Protein AF-A0A2W4QTX7-F1 (afdb_monomer_lite)

InterPro domains:
  IPR000792 Transcription regulator LuxR, C-terminal [SM00421] (1-55)
  IPR013249 RNA polymerase sigma factor 70, region 4 type 2 [PF08281] (6-45)
  IPR016032 Signal transduction response regulator, C-terminal effector [SSF46894] (5-54)
  IPR036388 Winged helix-like DNA-binding domain superfamily [G3DSA:1.10.10.10] (5-53)

Organism: NCBI:txid2202197

Foldseek 3Di:
DDEDDPLLVLLVVCVLVVHQLVVSCVVVVHDSVVSVVSVVVVVVCCVVVVYDPPDDPPPPPDDDDDDD

Structure (mmCIF, N/CA/C/O backbone):
data_AF-A0A2W4QTX7-F1
#
_entry.id   AF-A0A2W4QTX7-F1
#
loop_
_atom_site.group_PDB
_atom_site.id
_atom_site.type_symbol
_atom_site.label_atom_id
_atom_site.label_alt_id
_atom_site.label_comp_id
_atom_site.label_asym_id
_atom_site.label_entity_id
_atom_site.label_seq_id
_atom_site.pdbx_PDB_ins_code
_atom_site.Cartn_x
_atom_site.Cartn_y
_atom_site.Cartn_z
_atom_site.occupancy
_atom_site.B_iso_or_equiv
_atom_site.auth_seq_id
_atom_site.auth_comp_id
_atom_site.auth_asym_id
_atom_site.auth_atom_id
_atom_site.pdbx_PDB_model_num
ATOM 1 N N . MET A 1 1 ? 21.592 -4.069 6.669 1.00 55.53 1 MET A N 1
ATOM 2 C CA . MET A 1 1 ? 20.283 -4.142 5.978 1.00 55.53 1 MET A CA 1
ATOM 3 C C . MET A 1 1 ? 19.173 -4.034 7.011 1.00 55.53 1 MET A C 1
ATOM 5 O O . MET A 1 1 ? 19.273 -4.682 8.046 1.00 55.53 1 MET A O 1
ATOM 9 N N . LYS A 1 2 ? 18.165 -3.182 6.792 1.00 65.25 2 LYS A N 1
ATOM 10 C CA . LYS A 1 2 ? 17.019 -3.047 7.713 1.00 65.25 2 LYS A CA 1
ATOM 11 C C . LYS A 1 2 ? 15.806 -3.749 7.110 1.00 65.25 2 LYS A C 1
ATOM 13 O O . LYS A 1 2 ? 15.565 -3.618 5.917 1.00 65.25 2 LYS A O 1
ATOM 18 N N . GLN A 1 3 ? 15.059 -4.482 7.930 1.00 68.25 3 GLN A N 1
ATOM 19 C CA . GLN A 1 3 ? 13.811 -5.098 7.484 1.00 68.25 3 GLN A CA 1
ATOM 20 C C . GLN A 1 3 ? 12.671 -4.065 7.462 1.00 68.25 3 GLN A C 1
ATOM 22 O O . GLN A 1 3 ? 12.661 -3.153 8.298 1.00 68.25 3 GLN A O 1
ATOM 27 N N . PRO A 1 4 ? 11.686 -4.210 6.5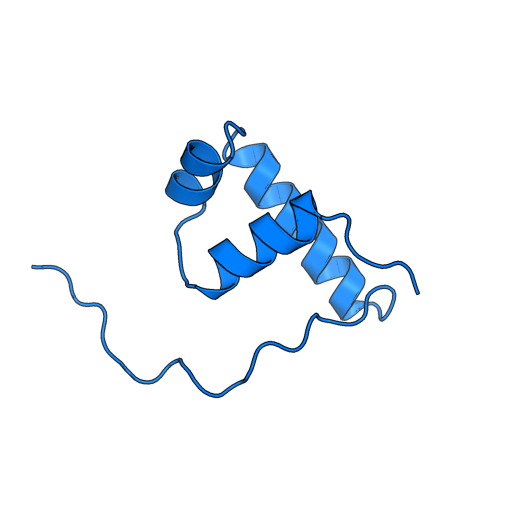57 1.00 71.75 4 PRO A N 1
ATOM 28 C CA . PRO A 1 4 ? 10.458 -3.431 6.621 1.00 71.75 4 PRO A CA 1
ATOM 29 C C . PRO A 1 4 ? 9.711 -3.725 7.916 1.00 71.75 4 PRO A C 1
ATOM 31 O O . PRO A 1 4 ? 9.653 -4.879 8.364 1.00 71.75 4 PRO A O 1
ATOM 34 N N . THR A 1 5 ? 9.093 -2.692 8.487 1.00 81.38 5 THR A N 1
ATOM 35 C CA . THR A 1 5 ? 8.120 -2.879 9.569 1.00 81.38 5 THR A CA 1
ATOM 36 C C . THR A 1 5 ? 6.919 -3.676 9.054 1.00 81.38 5 THR A C 1
ATOM 38 O O . THR A 1 5 ? 6.664 -3.693 7.849 1.00 81.38 5 THR A O 1
ATOM 41 N N . ALA A 1 6 ? 6.159 -4.322 9.945 1.00 81.50 6 ALA A N 1
ATOM 42 C CA . ALA A 1 6 ? 4.977 -5.106 9.560 1.00 81.50 6 ALA A CA 1
ATOM 43 C C . ALA A 1 6 ? 4.026 -4.311 8.643 1.00 81.50 6 ALA A C 1
ATOM 45 O O . ALA A 1 6 ? 3.651 -4.779 7.574 1.00 81.50 6 ALA A O 1
ATOM 46 N N . LYS A 1 7 ? 3.781 -3.038 8.979 1.00 80.75 7 LYS A N 1
ATOM 47 C CA . LYS A 1 7 ? 2.942 -2.128 8.185 1.00 80.75 7 LYS A CA 1
ATOM 48 C C . LYS A 1 7 ? 3.498 -1.844 6.782 1.00 80.75 7 LYS A C 1
ATOM 50 O O . LYS A 1 7 ? 2.740 -1.716 5.830 1.00 80.75 7 LYS A O 1
ATOM 55 N N . GLN A 1 8 ? 4.821 -1.768 6.629 1.00 80.50 8 GLN A N 1
ATOM 56 C CA . GLN A 1 8 ? 5.462 -1.596 5.319 1.00 80.50 8 GLN A CA 1
ATOM 57 C C . GLN A 1 8 ? 5.406 -2.867 4.471 1.00 80.50 8 GLN A C 1
ATOM 59 O O . GLN A 1 8 ? 5.275 -2.765 3.253 1.00 80.50 8 GLN A O 1
ATOM 64 N N . ARG A 1 9 ? 5.500 -4.047 5.099 1.00 82.69 9 ARG A N 1
ATOM 65 C CA . ARG A 1 9 ? 5.311 -5.332 4.406 1.00 82.69 9 ARG A CA 1
ATOM 66 C C . ARG A 1 9 ? 3.889 -5.463 3.898 1.00 82.69 9 ARG A C 1
ATOM 68 O O . ARG A 1 9 ? 3.707 -5.875 2.766 1.00 82.69 9 ARG A O 1
ATOM 75 N N . GLU A 1 10 ? 2.912 -5.051 4.695 1.00 85.94 10 GLU A N 1
ATOM 76 C CA . GLU A 1 10 ? 1.508 -5.115 4.303 1.00 85.94 10 GLU A CA 1
ATOM 77 C C . GLU A 1 10 ? 1.194 -4.181 3.128 1.00 85.94 10 GLU A C 1
ATOM 79 O O . GLU A 1 10 ? 0.614 -4.615 2.140 1.00 85.94 10 GLU A O 1
ATOM 84 N N . ILE A 1 11 ? 1.687 -2.935 3.155 1.00 84.88 11 ILE A N 1
ATOM 85 C CA . ILE A 1 11 ? 1.576 -2.011 2.009 1.00 84.88 11 ILE A CA 1
ATOM 86 C C . ILE A 1 11 ? 2.214 -2.607 0.749 1.00 84.88 11 ILE A C 1
ATOM 88 O O . ILE A 1 11 ? 1.643 -2.499 -0.333 1.00 84.88 11 ILE A O 1
ATOM 92 N N . LEU A 1 12 ? 3.403 -3.207 0.875 1.00 81.62 12 LEU A N 1
ATOM 93 C CA . LEU A 1 12 ? 4.077 -3.854 -0.250 1.00 81.62 12 LEU A CA 1
ATOM 94 C C . LEU A 1 12 ? 3.304 -5.067 -0.760 1.00 81.62 12 LEU A C 1
ATOM 96 O O . LEU A 1 12 ? 3.189 -5.211 -1.965 1.00 81.62 12 LEU A O 1
ATOM 100 N N . SER A 1 13 ? 2.780 -5.907 0.131 1.00 83.56 13 SER A N 1
ATOM 101 C CA . SER A 1 13 ? 2.036 -7.109 -0.239 1.00 83.56 13 SER A CA 1
ATOM 102 C C . SER A 1 13 ? 0.743 -6.757 -0.967 1.00 83.56 13 SER A C 1
ATOM 104 O O . SER A 1 13 ? 0.441 -7.364 -1.986 1.00 83.56 13 SER A O 1
ATOM 106 N N . LEU A 1 14 ? 0.021 -5.728 -0.514 1.00 85.12 14 LEU A N 1
ATOM 107 C CA . LEU A 1 14 ? -1.178 -5.255 -1.208 1.00 85.12 14 LEU A CA 1
ATOM 108 C C . LEU A 1 14 ? -0.833 -4.610 -2.561 1.00 85.12 14 LEU A C 1
ATOM 110 O O . LEU A 1 14 ? -1.535 -4.824 -3.543 1.00 85.12 14 LEU A O 1
ATOM 114 N N . ALA A 1 15 ? 0.257 -3.840 -2.634 1.00 81.00 15 ALA A N 1
ATOM 115 C CA . ALA A 1 15 ? 0.719 -3.258 -3.896 1.00 81.00 15 ALA A CA 1
ATOM 116 C C . ALA A 1 15 ? 1.215 -4.322 -4.889 1.00 81.00 15 ALA A C 1
ATOM 118 O O . ALA A 1 15 ? 1.056 -4.148 -6.094 1.00 81.00 15 ALA A O 1
ATOM 119 N N . ASP A 1 16 ? 1.809 -5.404 -4.388 1.00 78.25 16 ASP A N 1
ATOM 120 C CA . ASP A 1 16 ? 2.257 -6.555 -5.171 1.00 78.25 16 ASP A CA 1
ATOM 121 C C . ASP A 1 16 ? 1.083 -7.363 -5.735 1.00 78.25 16 ASP A C 1
ATOM 123 O O . ASP A 1 16 ? 1.092 -7.725 -6.905 1.00 78.25 16 ASP A O 1
ATOM 127 N N . GLN A 1 17 ? 0.003 -7.503 -4.963 1.00 80.25 17 GLN A N 1
ATOM 128 C CA . GLN A 1 17 ? -1.278 -8.051 -5.430 1.00 80.25 17 GLN A CA 1
ATOM 129 C C . GLN A 1 17 ? -1.965 -7.192 -6.511 1.00 80.25 17 GLN A C 1
ATOM 131 O O . GLN A 1 17 ? -3.076 -7.503 -6.935 1.00 80.25 17 GLN A O 1
ATOM 136 N N . GLY A 1 18 ? -1.344 -6.090 -6.942 1.00 82.19 18 GLY A N 1
ATOM 137 C CA . GLY A 1 18 ? -1.880 -5.200 -7.963 1.00 82.19 18 GLY A CA 1
ATOM 138 C C . GLY A 1 18 ? -2.999 -4.288 -7.465 1.00 82.19 18 GLY A C 1
ATOM 139 O O . GLY A 1 18 ? -3.635 -3.629 -8.288 1.00 82.19 18 GLY A O 1
ATOM 140 N N . LEU A 1 19 ? -3.246 -4.203 -6.147 1.00 84.25 19 LEU A N 1
ATOM 141 C CA . LEU A 1 19 ? -4.258 -3.279 -5.640 1.00 84.25 19 LEU A CA 1
ATOM 142 C C . LEU A 1 19 ? -3.847 -1.829 -5.936 1.00 84.25 19 LEU A C 1
ATOM 144 O O . LEU A 1 19 ? -2.690 -1.436 -5.731 1.00 84.25 19 LEU A O 1
ATOM 148 N N . PRO A 1 20 ? -4.798 -0.985 -6.360 1.00 86.12 20 PRO A N 1
ATOM 149 C CA . PRO A 1 20 ? -4.526 0.424 -6.552 1.00 86.12 20 PRO A CA 1
ATOM 150 C C . PRO A 1 20 ? -4.278 1.103 -5.200 1.00 86.12 20 PRO A C 1
ATOM 152 O O . PRO A 1 20 ? -4.822 0.739 -4.159 1.00 86.12 20 PRO A O 1
ATOM 155 N N . ILE A 1 21 ? -3.470 2.163 -5.221 1.00 85.56 21 ILE A N 1
ATOM 156 C CA . ILE A 1 21 ? -3.075 2.925 -4.022 1.00 85.56 21 ILE A CA 1
ATOM 157 C C . ILE A 1 21 ? -4.289 3.414 -3.215 1.00 85.56 21 ILE A C 1
ATOM 159 O O . ILE A 1 21 ? -4.183 3.571 -2.000 1.00 85.56 21 ILE A O 1
ATOM 163 N N . THR A 1 22 ? -5.414 3.670 -3.883 1.00 86.56 22 THR A N 1
ATOM 164 C CA . THR A 1 22 ? -6.669 4.098 -3.257 1.00 86.56 22 THR A CA 1
ATOM 165 C C . THR A 1 22 ? 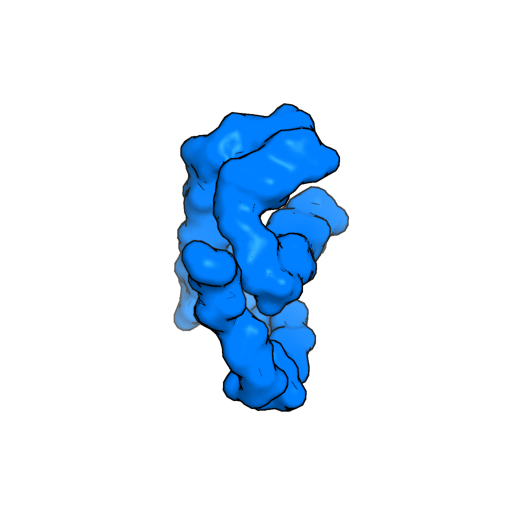-7.250 2.999 -2.369 1.00 86.56 22 THR A C 1
ATOM 167 O O . THR A 1 22 ? -7.391 3.231 -1.174 1.00 86.56 22 THR A O 1
ATOM 170 N N . ASP A 1 23 ? -7.442 1.788 -2.894 1.00 86.81 23 ASP A N 1
ATOM 171 C CA . ASP A 1 23 ? -7.905 0.634 -2.113 1.00 86.81 23 ASP A CA 1
ATOM 172 C C . ASP A 1 23 ? -6.946 0.267 -0.977 1.00 86.81 23 ASP A C 1
ATOM 174 O O . ASP A 1 23 ? -7.371 -0.073 0.125 1.00 86.81 23 ASP A O 1
ATOM 178 N N . ILE A 1 24 ? -5.634 0.379 -1.206 1.00 88.38 24 ILE A N 1
ATOM 179 C CA . ILE A 1 24 ? -4.626 0.150 -0.158 1.00 88.38 24 ILE A CA 1
ATOM 180 C C . ILE A 1 24 ? -4.759 1.193 0.957 1.00 88.38 24 ILE A C 1
ATOM 182 O O . ILE A 1 24 ? -4.666 0.867 2.140 1.00 88.38 24 ILE A O 1
ATOM 186 N N . ALA A 1 25 ? -4.961 2.458 0.590 1.00 89.69 25 ALA A N 1
ATOM 187 C CA . ALA A 1 25 ? -5.185 3.545 1.533 1.00 89.69 25 ALA A CA 1
ATOM 188 C C . ALA A 1 25 ? -6.450 3.311 2.366 1.00 89.69 25 ALA A C 1
ATOM 190 O O . ALA A 1 25 ? -6.390 3.430 3.588 1.00 89.69 25 ALA A O 1
ATOM 191 N N . GLU A 1 26 ? -7.549 2.909 1.732 1.00 90.44 26 GLU A N 1
ATOM 192 C CA . GLU A 1 26 ? -8.811 2.615 2.411 1.00 90.44 26 GLU A CA 1
ATOM 193 C C . GLU A 1 26 ? -8.691 1.405 3.341 1.00 90.44 26 GLU A C 1
ATOM 195 O O . GLU A 1 26 ? -9.012 1.515 4.524 1.00 90.44 26 GLU A O 1
ATOM 200 N N . LYS A 1 27 ? -8.113 0.293 2.869 1.00 87.56 27 LYS A N 1
ATOM 201 C CA . LYS A 1 27 ? -7.876 -0.911 3.686 1.00 87.56 27 LYS A CA 1
ATOM 202 C C . LYS A 1 27 ? -7.025 -0.643 4.924 1.00 87.56 27 LYS A C 1
ATOM 204 O O . LYS A 1 27 ? -7.239 -1.266 5.958 1.00 87.56 27 LYS A O 1
ATOM 209 N N . LEU A 1 28 ? -6.045 0.253 4.820 1.00 85.62 28 LEU A N 1
ATOM 210 C CA . LEU A 1 28 ? -5.102 0.540 5.903 1.00 85.62 28 LEU A CA 1
ATOM 211 C C . LEU A 1 28 ? -5.475 1.770 6.741 1.00 85.62 28 LEU A C 1
ATOM 213 O O . LEU A 1 28 ? -4.735 2.108 7.671 1.00 85.62 28 LEU A O 1
ATOM 217 N N . GLY A 1 29 ? -6.566 2.465 6.403 1.00 89.75 29 GLY A N 1
ATOM 218 C CA . GLY A 1 29 ? -6.949 3.730 7.034 1.00 89.75 29 GLY A CA 1
ATOM 219 C C . GLY A 1 29 ? -5.884 4.823 6.876 1.00 89.75 29 GLY A C 1
ATOM 220 O O . GLY A 1 29 ? -5.650 5.615 7.788 1.00 89.75 29 GLY A O 1
ATOM 221 N N . LEU A 1 30 ? -5.166 4.834 5.751 1.00 87.56 30 LEU A N 1
ATOM 222 C CA . LEU A 1 30 ? -4.088 5.777 5.452 1.00 87.56 30 LEU A CA 1
ATOM 223 C C . LEU A 1 30 ? -4.494 6.743 4.337 1.00 87.56 30 LEU A C 1
ATOM 225 O O . LEU A 1 30 ? -5.344 6.457 3.508 1.00 87.56 30 LEU A O 1
ATOM 229 N N . SER A 1 31 ? -3.815 7.887 4.252 1.00 90.75 31 SER A N 1
ATOM 230 C CA . SER A 1 31 ? -3.957 8.770 3.090 1.00 90.75 31 SER A CA 1
ATOM 231 C C . SER A 1 31 ? -3.241 8.192 1.864 1.00 90.75 31 SER A C 1
ATOM 233 O O . SER A 1 31 ? -2.104 7.718 1.966 1.00 90.75 31 SER A O 1
ATOM 235 N N . ARG A 1 32 ? -3.854 8.334 0.682 1.00 89.88 32 ARG A N 1
ATOM 236 C CA . ARG A 1 32 ? -3.294 7.928 -0.625 1.00 89.88 32 ARG A CA 1
ATOM 237 C C . ARG A 1 32 ? -1.875 8.465 -0.834 1.00 89.88 32 ARG A C 1
ATOM 239 O O . ARG A 1 32 ? -0.982 7.743 -1.277 1.00 89.88 32 ARG A O 1
ATOM 246 N N . THR A 1 33 ? -1.637 9.718 -0.445 1.00 90.38 33 THR A N 1
ATOM 247 C CA . THR A 1 33 ? -0.319 10.364 -0.528 1.00 90.38 33 THR A CA 1
ATOM 248 C C . THR A 1 33 ? 0.706 9.674 0.372 1.00 90.38 33 THR A C 1
ATOM 250 O O . THR A 1 33 ? 1.848 9.461 -0.036 1.00 90.38 33 THR A O 1
ATOM 253 N N . SER A 1 34 ? 0.296 9.270 1.577 1.00 87.38 34 SER A N 1
ATOM 254 C CA . SER A 1 34 ? 1.159 8.559 2.526 1.00 87.38 34 SER A CA 1
ATOM 255 C C . SER A 1 34 ? 1.549 7.179 1.996 1.00 87.38 34 SER A C 1
ATOM 257 O O . SER A 1 34 ? 2.731 6.830 2.002 1.00 87.38 34 SER A O 1
ATOM 259 N N . VAL A 1 35 ? 0.585 6.426 1.457 1.00 87.62 35 VAL A N 1
ATOM 260 C CA . VAL A 1 35 ? 0.828 5.118 0.829 1.00 87.62 35 VAL A CA 1
ATOM 261 C C . VAL A 1 35 ? 1.790 5.257 -0.354 1.00 87.62 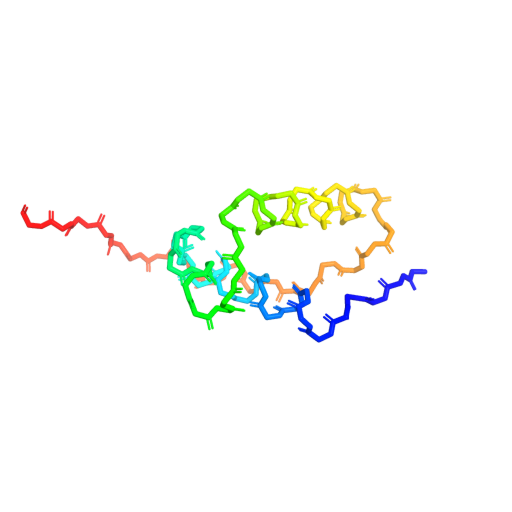35 VAL A C 1
ATOM 263 O O . VAL A 1 35 ? 2.816 4.575 -0.401 1.00 87.62 35 VAL A O 1
ATOM 266 N N . ARG A 1 36 ? 1.541 6.215 -1.257 1.00 87.06 36 ARG A N 1
ATOM 267 C CA . ARG A 1 36 ? 2.407 6.485 -2.416 1.00 87.06 36 ARG A CA 1
ATOM 268 C C . ARG A 1 36 ? 3.845 6.807 -2.006 1.00 87.06 36 ARG A C 1
ATOM 270 O O . ARG A 1 36 ? 4.782 6.241 -2.567 1.00 87.06 36 ARG A O 1
ATOM 277 N N . LEU A 1 37 ? 4.034 7.686 -1.019 1.00 88.50 37 LEU A N 1
ATOM 278 C CA . LEU A 1 37 ? 5.362 8.048 -0.512 1.00 88.50 37 LEU A CA 1
ATOM 279 C C . LEU A 1 37 ? 6.070 6.868 0.157 1.00 88.50 37 LEU A C 1
ATOM 281 O O . LEU A 1 37 ? 7.282 6.715 -0.009 1.00 88.50 37 LEU A O 1
ATOM 285 N N . GLN A 1 38 ? 5.344 6.030 0.899 1.00 86.31 38 GLN A N 1
ATOM 286 C CA . GLN A 1 38 ? 5.916 4.836 1.518 1.00 86.31 38 GLN A CA 1
ATOM 287 C C . GLN A 1 38 ? 6.421 3.851 0.466 1.00 86.31 38 GLN A C 1
ATOM 289 O O . GLN A 1 38 ? 7.589 3.469 0.532 1.00 86.31 38 GLN A O 1
ATOM 294 N N . ILE A 1 39 ? 5.611 3.530 -0.547 1.00 85.00 39 ILE A N 1
ATOM 295 C CA . ILE A 1 39 ? 6.016 2.653 -1.656 1.00 85.00 39 ILE A CA 1
ATOM 296 C C . ILE A 1 39 ? 7.269 3.208 -2.348 1.00 85.00 39 ILE A C 1
ATOM 298 O O . ILE A 1 39 ? 8.249 2.487 -2.533 1.00 85.00 39 ILE A O 1
ATOM 302 N N . LEU A 1 40 ? 7.291 4.507 -2.666 1.00 86.25 40 LEU A N 1
ATOM 303 C CA . LEU A 1 40 ? 8.440 5.171 -3.295 1.00 86.25 40 LEU A CA 1
ATOM 304 C C . LEU A 1 40 ? 9.718 5.062 -2.455 1.00 86.25 40 LEU A C 1
ATOM 306 O O . LEU A 1 40 ? 10.783 4.726 -2.977 1.00 86.25 40 LEU A O 1
ATOM 310 N N . ARG A 1 41 ? 9.623 5.324 -1.147 1.00 84.69 41 ARG A N 1
ATOM 311 C CA . ARG A 1 41 ? 10.762 5.229 -0.222 1.00 84.69 41 ARG A CA 1
ATOM 312 C C . ARG A 1 41 ? 11.273 3.799 -0.107 1.00 84.69 41 ARG A C 1
ATOM 314 O O . ARG A 1 41 ? 12.486 3.602 -0.086 1.00 84.69 41 ARG A O 1
ATOM 321 N N . ILE A 1 42 ? 10.373 2.821 -0.043 1.00 80.56 42 ILE A N 1
ATOM 322 C CA . ILE A 1 42 ? 10.735 1.407 0.058 1.00 80.56 42 ILE A CA 1
ATOM 323 C C . ILE A 1 42 ? 11.419 0.949 -1.235 1.00 80.56 42 ILE A C 1
ATOM 325 O O . ILE A 1 42 ? 12.537 0.446 -1.169 1.00 80.56 42 ILE A O 1
ATOM 329 N N . ARG A 1 43 ? 10.850 1.241 -2.413 1.00 79.38 43 ARG A N 1
ATOM 330 C CA . ARG A 1 43 ? 11.477 0.938 -3.716 1.00 79.38 43 ARG A CA 1
ATOM 331 C C . ARG A 1 43 ? 12.851 1.592 -3.864 1.00 79.38 43 ARG A C 1
ATOM 333 O O . ARG A 1 43 ? 13.780 0.958 -4.356 1.00 79.38 43 ARG A O 1
ATOM 340 N N . LYS A 1 44 ? 13.016 2.836 -3.396 1.00 82.44 44 LYS A N 1
ATOM 341 C CA . LYS A 1 44 ? 14.311 3.537 -3.419 1.00 82.44 44 LYS A CA 1
ATOM 342 C C . LYS A 1 44 ? 15.356 2.861 -2.523 1.00 82.44 44 LYS A C 1
ATOM 344 O O . LYS A 1 44 ? 16.513 2.780 -2.922 1.00 82.44 44 LYS A O 1
ATOM 349 N N . LYS A 1 45 ? 14.960 2.364 -1.346 1.00 78.19 45 LYS A N 1
ATOM 350 C CA . LYS A 1 45 ? 15.841 1.609 -0.435 1.00 78.19 45 LYS A CA 1
ATOM 351 C C . LYS A 1 45 ? 16.200 0.230 -0.984 1.00 78.19 45 LYS A C 1
ATOM 353 O O . LYS A 1 45 ? 17.359 -0.155 -0.911 1.00 78.19 45 LYS A O 1
ATOM 358 N N . VAL A 1 46 ? 15.240 -0.472 -1.586 1.00 76.88 46 VAL A N 1
ATOM 359 C CA . VAL A 1 46 ? 15.482 -1.752 -2.272 1.00 76.88 46 VAL A CA 1
ATOM 360 C C . VAL A 1 46 ? 16.475 -1.559 -3.420 1.00 76.88 46 VAL A C 1
ATOM 362 O O . VAL A 1 46 ? 17.475 -2.261 -3.486 1.00 76.88 46 VAL A O 1
ATOM 365 N N . LYS A 1 47 ? 16.278 -0.536 -4.266 1.00 74.31 47 LYS A N 1
ATOM 366 C CA . LYS A 1 47 ? 17.194 -0.224 -5.378 1.00 74.31 47 LYS A CA 1
ATOM 367 C C . LYS A 1 47 ? 18.609 0.148 -4.914 1.00 74.31 47 LYS A C 1
ATOM 369 O O . LYS A 1 47 ? 19.562 -0.063 -5.650 1.00 74.31 47 LYS A O 1
ATOM 374 N N . ARG A 1 48 ? 18.748 0.710 -3.710 1.00 76.56 48 ARG A N 1
ATOM 375 C CA . ARG A 1 48 ? 20.048 1.014 -3.091 1.00 76.56 48 ARG A CA 1
ATOM 376 C C . ARG A 1 48 ? 20.718 -0.193 -2.420 1.00 76.56 48 ARG A C 1
ATOM 378 O O . ARG A 1 48 ? 21.863 -0.065 -2.010 1.00 76.56 48 ARG A O 1
ATOM 385 N N . GLY A 1 49 ? 20.032 -1.330 -2.285 1.00 71.94 49 GLY A N 1
ATOM 386 C CA . GLY A 1 49 ? 20.529 -2.495 -1.540 1.00 71.94 49 GLY A CA 1
ATOM 387 C C . GLY A 1 49 ? 20.396 -2.371 -0.014 1.00 71.94 49 GLY A C 1
ATOM 388 O O . GLY A 1 49 ? 20.831 -3.253 0.721 1.00 71.94 49 GLY A O 1
ATOM 389 N N . ASP A 1 50 ? 19.762 -1.304 0.485 1.00 70.44 50 ASP A N 1
ATOM 390 C CA . ASP A 1 50 ? 19.534 -1.074 1.921 1.00 70.44 50 ASP A CA 1
ATOM 391 C C . ASP A 1 50 ? 18.481 -2.029 2.513 1.00 70.44 50 ASP A C 1
ATOM 393 O O . ASP A 1 50 ? 18.471 -2.306 3.722 1.00 70.44 50 ASP A O 1
ATOM 397 N N . PHE A 1 51 ? 17.578 -2.501 1.651 1.00 65.38 51 PHE A N 1
ATOM 398 C CA . PHE A 1 51 ? 16.489 -3.422 1.950 1.00 65.38 51 PHE A CA 1
ATOM 399 C C . PHE A 1 51 ? 16.604 -4.644 1.048 1.00 65.38 51 PHE A C 1
ATOM 401 O O . PHE A 1 51 ? 16.668 -4.499 -0.173 1.00 65.38 51 PHE A O 1
ATOM 408 N N . THR A 1 52 ? 16.555 -5.836 1.638 1.00 55.47 52 THR A N 1
ATOM 4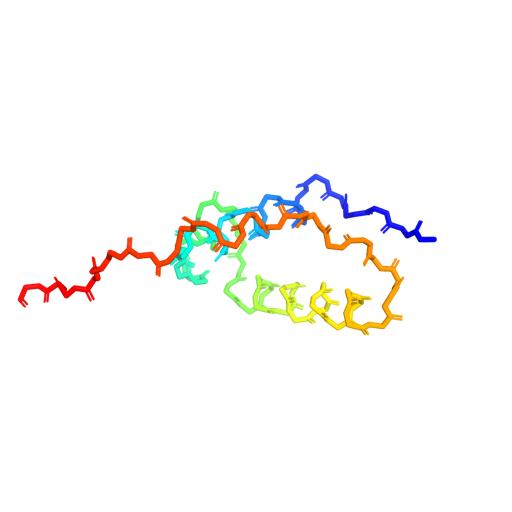09 C CA . THR A 1 52 ? 16.242 -7.039 0.874 1.00 55.47 52 THR A CA 1
ATOM 410 C C . THR A 1 52 ? 14.827 -6.869 0.322 1.00 55.47 52 THR A C 1
ATOM 412 O O . THR A 1 52 ? 13.905 -6.608 1.106 1.00 55.47 52 THR A O 1
ATOM 415 N N . PRO A 1 53 ? 14.624 -6.941 -1.006 1.00 55.19 53 PRO A N 1
ATOM 416 C CA . PRO A 1 53 ? 13.274 -7.091 -1.515 1.00 55.19 53 PRO A CA 1
ATOM 417 C C . PRO A 1 53 ? 12.711 -8.342 -0.843 1.00 55.19 53 PRO A C 1
ATOM 419 O O . PRO A 1 53 ? 13.339 -9.401 -0.887 1.00 55.19 53 PRO A O 1
ATOM 422 N N . ALA A 1 54 ? 11.567 -8.213 -0.165 1.00 51.34 54 ALA A N 1
ATOM 423 C CA . ALA A 1 54 ? 10.748 -9.388 0.077 1.00 51.34 54 ALA A CA 1
ATOM 424 C C . ALA A 1 54 ? 10.506 -9.964 -1.318 1.00 51.34 54 ALA A C 1
ATOM 426 O O . ALA A 1 54 ? 9.967 -9.254 -2.166 1.00 51.34 54 ALA A O 1
ATOM 427 N N . LEU A 1 55 ? 11.087 -11.137 -1.575 1.00 43.59 55 LEU A N 1
ATOM 428 C CA . LEU A 1 55 ? 11.053 -11.820 -2.859 1.00 43.59 55 LEU A CA 1
ATOM 429 C C . LEU A 1 55 ? 9.613 -11.796 -3.360 1.00 43.59 55 LEU A C 1
ATOM 431 O O . LEU A 1 55 ? 8.751 -12.454 -2.785 1.00 43.59 55 LEU A O 1
ATOM 435 N N . LEU A 1 56 ? 9.364 -10.993 -4.389 1.00 45.78 56 LEU A N 1
ATOM 436 C CA . LEU A 1 56 ? 8.170 -11.142 -5.195 1.00 45.78 56 LEU A CA 1
ATOM 437 C C . LEU A 1 56 ? 8.461 -12.355 -6.077 1.00 45.78 56 LEU A C 1
ATOM 439 O O . LEU A 1 56 ? 9.469 -12.324 -6.797 1.00 45.78 56 LEU A O 1
ATOM 443 N N . PRO A 1 57 ? 7.674 -13.440 -6.009 1.00 38.09 57 PRO A N 1
ATOM 444 C CA . PRO A 1 57 ? 7.739 -14.461 -7.032 1.00 38.09 57 PRO A CA 1
ATOM 445 C C . PRO A 1 57 ? 7.436 -13.760 -8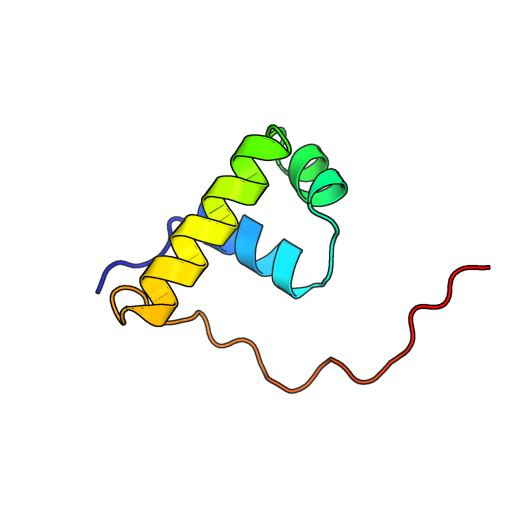.353 1.00 38.09 57 PRO A C 1
ATOM 447 O O . PRO A 1 57 ? 6.367 -13.186 -8.533 1.00 38.09 57 PRO A O 1
ATOM 450 N N . ILE A 1 58 ? 8.370 -13.814 -9.292 1.00 45.41 58 ILE A N 1
ATOM 451 C CA . ILE A 1 58 ? 8.215 -13.316 -10.668 1.00 45.41 58 ILE A CA 1
ATOM 452 C C . ILE A 1 58 ? 7.160 -14.161 -11.445 1.00 45.41 58 ILE A C 1
ATOM 454 O O . ILE A 1 58 ? 7.071 -14.108 -12.662 1.00 45.41 58 ILE A O 1
ATOM 458 N N . GLU A 1 59 ? 6.301 -14.920 -10.756 1.00 42.59 59 GLU A N 1
ATOM 459 C CA . GLU A 1 59 ? 5.476 -15.995 -11.318 1.00 42.59 59 GLU A CA 1
ATOM 460 C C . GLU A 1 59 ? 3.988 -15.648 -11.504 1.00 42.59 59 GLU A C 1
ATOM 462 O O . GLU A 1 59 ? 3.224 -16.516 -11.911 1.00 42.59 59 GLU A O 1
ATOM 467 N N . ILE A 1 60 ? 3.524 -14.416 -11.237 1.00 46.03 60 ILE A N 1
ATOM 468 C CA . ILE A 1 60 ? 2.089 -14.091 -11.401 1.00 46.03 60 ILE A CA 1
ATOM 469 C C . ILE A 1 60 ? 1.851 -12.680 -11.961 1.00 46.03 60 ILE A C 1
ATOM 471 O O . ILE A 1 60 ? 1.190 -11.852 -11.352 1.00 46.03 60 ILE A O 1
ATOM 475 N N . VAL A 1 61 ? 2.344 -12.401 -13.167 1.00 41.59 61 VAL A N 1
ATOM 476 C CA . VAL A 1 61 ? 1.631 -11.517 -14.114 1.00 41.59 61 VAL A CA 1
ATOM 477 C C . VAL A 1 61 ? 1.527 -12.268 -15.445 1.00 41.59 61 VAL A C 1
ATOM 479 O O . VAL A 1 61 ? 2.089 -11.922 -16.476 1.00 41.59 61 VAL A O 1
ATOM 482 N N . ALA A 1 62 ? 0.792 -13.373 -15.388 1.00 44.69 62 ALA A N 1
ATOM 483 C CA . ALA A 1 62 ? 0.055 -13.907 -16.518 1.00 44.69 62 ALA A CA 1
ATOM 484 C C . ALA A 1 62 ? -1.423 -13.832 -16.117 1.00 44.69 62 ALA A C 1
ATOM 486 O O . ALA A 1 62 ? -1.828 -14.506 -15.177 1.00 44.69 62 ALA A O 1
ATOM 487 N N . GLY A 1 63 ? -2.216 -12.988 -16.783 1.00 46.44 63 GLY A N 1
ATOM 488 C CA . GLY A 1 63 ? -3.678 -13.036 -16.657 1.00 46.44 63 GLY A CA 1
ATOM 489 C C . GLY A 1 63 ? -4.376 -11.696 -16.438 1.00 46.44 63 GLY A C 1
ATOM 490 O O . GLY A 1 63 ? -4.635 -11.302 -15.311 1.00 46.44 63 GLY A O 1
ATOM 491 N N . GLY A 1 64 ? -4.703 -11.041 -17.555 1.00 49.06 64 GLY A N 1
ATOM 492 C CA . GLY A 1 64 ? -5.951 -10.309 -17.812 1.00 49.06 64 GLY A CA 1
ATOM 493 C C . GLY A 1 64 ? -6.595 -9.475 -16.699 1.00 49.06 64 GLY A C 1
ATOM 494 O O . GLY A 1 64 ? -7.325 -9.994 -15.863 1.00 49.06 64 GLY A O 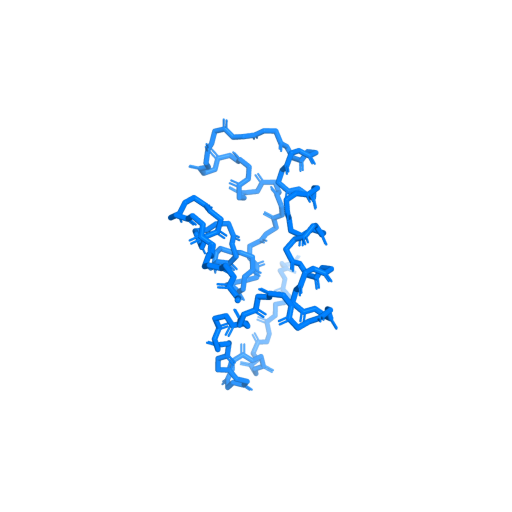1
ATOM 495 N N . HIS A 1 65 ? -6.504 -8.151 -16.832 1.00 41.62 65 HIS A N 1
ATOM 496 C CA . HIS A 1 65 ? -7.536 -7.247 -16.328 1.00 41.62 65 HIS A CA 1
ATOM 497 C C . HIS A 1 65 ? -8.001 -6.328 -17.463 1.00 41.62 65 HIS A C 1
ATOM 499 O O . HIS A 1 65 ? -7.367 -5.319 -17.764 1.00 41.62 65 HIS A O 1
ATOM 505 N N . ALA A 1 66 ? -9.105 -6.715 -18.098 1.00 37.78 66 ALA A N 1
ATOM 506 C CA . ALA A 1 66 ? -10.006 -5.808 -18.794 1.00 37.78 66 ALA A CA 1
ATOM 507 C C . ALA A 1 66 ? -11.323 -5.811 -17.995 1.00 37.78 66 ALA A C 1
ATOM 509 O O . ALA A 1 66 ? -11.942 -6.872 -17.890 1.00 37.78 66 ALA A O 1
ATOM 510 N N . PRO A 1 67 ? -11.717 -4.697 -17.358 1.00 43.81 67 PRO A N 1
ATOM 511 C CA . PRO A 1 67 ? -13.058 -4.528 -16.810 1.00 43.81 67 PRO A CA 1
ATOM 512 C C . PRO A 1 67 ? -13.995 -3.918 -17.885 1.00 43.81 67 PRO A C 1
ATOM 514 O O . PRO A 1 67 ? -13.497 -3.456 -18.914 1.00 43.81 67 PRO A O 1
ATOM 517 N N . PRO A 1 68 ? -15.323 -3.997 -17.675 1.00 51.50 68 PRO A N 1
ATOM 518 C CA . PRO A 1 68 ? -16.344 -4.297 -18.689 1.00 51.50 68 PRO A CA 1
ATOM 519 C C . PRO A 1 68 ? -16.616 -3.210 -19.732 1.00 51.50 68 PRO A C 1
ATOM 521 O O . PRO A 1 68 ? -16.450 -2.010 -19.414 1.00 51.50 68 PRO A O 1
#

Sequence (68 aa):
MKQPTAKQREILSLADQGLPITDIAEKLGLSRTSVRLQILRIRKKVKRGDFTPALLPIEIVAGGHAPP

Radius of gyration: 12.99 Å; chains: 1; bounding box: 37×26×28 Å

pLDDT: mean 72.92, std 17.05, range [37.78, 90.75]

Secondary structure (DSSP, 8-state):
--PPPHHHHHHHHHHHTT--HHHHHHHHT--HHHHHHHHHHHHHHHHTTSS------TT---S-----